Protein AF-L1P1E7-F1 (afdb_monomer)

Radius of gyration: 12.17 Å; Cα contacts (8 Å, |Δi|>4): 54; chains: 1; bounding box: 28×23×27 Å

Secondary structure (DSSP, 8-state):
-GGGS-STTS----HHHHHH---HHHHHHHHHHHHHT--S-B--SSS--BSS-HHHHHHHHHGGG-

Nearest PDB structures (foldseek):
  2ek5-assembly1_B  TM=2.926E-01  e=7.723E+00  Corynebacterium glutamicum ATCC 13032

Foldseek 3Di:
DPPQQCAPDQHAHGPVRVVVCPPLVVVVVVLVVVLVVVDQWADDPDHDTGNGPVNVVSCSRCVVSD

Mean predicted aligned error: 4.54 Å

pLDDT: mean 88.33, std 11.23, range [48.66, 98.25]

Solvent-accessible surface area (backbone atoms only — not comparable to full-atom values): 4070 Å² total; per-residue (Å²): 121,83,84,51,34,58,53,81,94,68,38,30,78,29,70,74,60,55,67,70,55,75,59,56,65,63,53,47,52,52,50,51,55,57,52,72,66,62,46,56,52,42,86,49,99,73,76,81,62,36,87,52,63,26,50,62,48,51,52,65,41,47,56,85,72,110

Sequence (66 aa):
MKLAGIADPDGKTPADWRATFSDKAAARACLAQMLAWQPEKIILAHGRCYGCDAVAELERAFRWLC

Structure (mmCIF, N/CA/C/O backbone):
data_AF-L1P1E7-F1
#
_entry.id   AF-L1P1E7-F1
#
loop_
_atom_site.group_PDB
_atom_site.id
_atom_site.type_symbol
_atom_site.label_atom_id
_atom_site.label_alt_id
_atom_site.label_comp_id
_atom_site.label_asym_id
_atom_site.label_entity_id
_atom_site.label_seq_id
_atom_site.pdbx_PDB_ins_code
_atom_site.C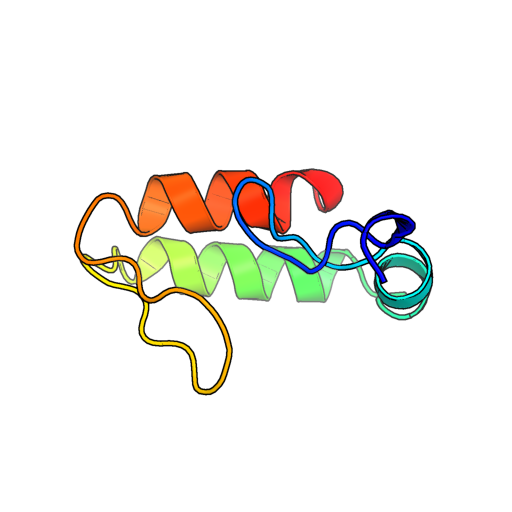artn_x
_atom_site.Cartn_y
_atom_site.Cartn_z
_atom_site.occupancy
_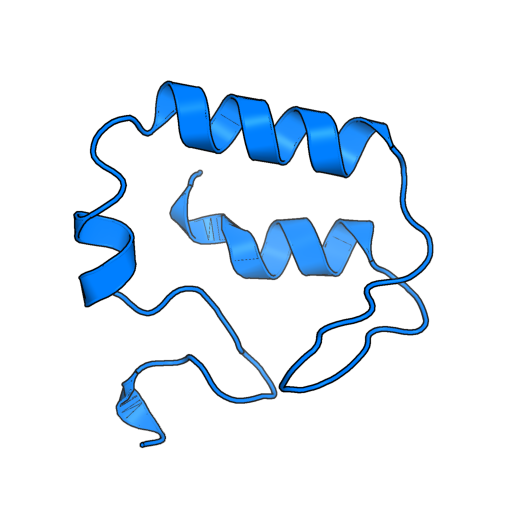atom_site.B_iso_or_equiv
_atom_site.auth_seq_id
_atom_site.auth_comp_id
_atom_site.auth_asym_id
_atom_site.auth_atom_id
_atom_site.pdbx_PDB_model_num
ATOM 1 N N . MET A 1 1 ? -7.669 -13.179 -15.552 1.00 48.66 1 MET A N 1
ATOM 2 C CA . MET A 1 1 ? -8.036 -12.168 -14.531 1.00 48.66 1 MET A CA 1
ATOM 3 C C . MET A 1 1 ? -7.777 -12.634 -13.091 1.00 48.66 1 MET A C 1
ATOM 5 O O . MET A 1 1 ? -7.174 -11.875 -12.353 1.00 48.66 1 MET A O 1
ATOM 9 N N . LYS A 1 2 ? -8.127 -13.870 -12.680 1.00 53.78 2 LYS A N 1
ATOM 10 C CA . LYS A 1 2 ? -7.856 -14.379 -11.308 1.00 53.78 2 LYS A CA 1
ATOM 11 C C . LYS A 1 2 ? -6.374 -14.637 -10.953 1.00 53.78 2 LYS A C 1
ATOM 13 O O 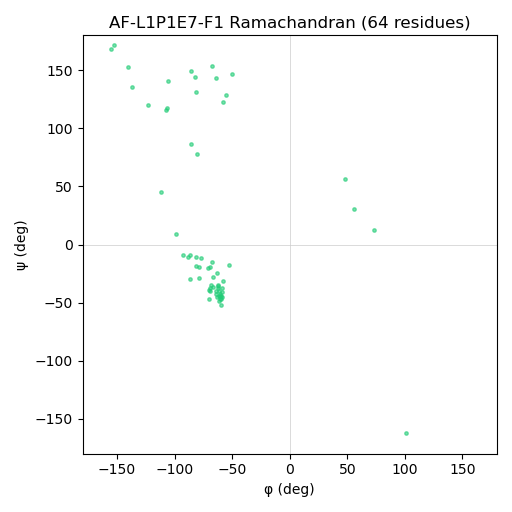. LYS A 1 2 ? -6.047 -14.689 -9.777 1.00 53.78 2 LYS A O 1
ATOM 18 N N . LEU A 1 3 ? -5.479 -14.784 -11.936 1.00 60.06 3 LEU A N 1
ATOM 19 C CA . LEU A 1 3 ? -4.080 -15.191 -11.699 1.00 60.06 3 LEU A CA 1
ATOM 20 C C . LEU A 1 3 ? -3.146 -14.078 -11.193 1.00 60.06 3 LEU A C 1
ATOM 22 O O . LEU A 1 3 ? -2.107 -14.386 -10.624 1.00 60.06 3 LEU A O 1
ATOM 26 N N . ALA A 1 4 ? -3.499 -12.800 -11.364 1.00 64.31 4 ALA A N 1
ATOM 27 C CA . ALA A 1 4 ? -2.617 -11.693 -10.978 1.00 64.31 4 ALA A CA 1
ATOM 28 C C . ALA A 1 4 ? -2.681 -11.3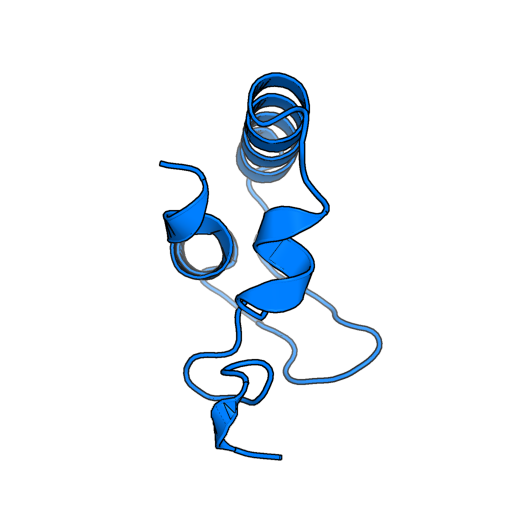46 -9.474 1.00 64.31 4 ALA A C 1
ATOM 30 O O . ALA A 1 4 ? -1.856 -10.582 -8.984 1.00 64.31 4 ALA A O 1
ATOM 31 N N . GLY A 1 5 ? -3.652 -11.892 -8.728 1.00 67.88 5 GLY A N 1
ATOM 32 C CA . GLY A 1 5 ? -3.833 -11.604 -7.298 1.00 67.88 5 GLY A CA 1
ATOM 33 C C . GLY A 1 5 ? -4.395 -10.210 -6.986 1.00 67.88 5 GLY A C 1
ATOM 34 O O . GLY A 1 5 ? -4.357 -9.789 -5.841 1.00 67.88 5 GLY A O 1
ATOM 35 N N . ILE A 1 6 ? -4.909 -9.489 -7.986 1.00 76.25 6 ILE A N 1
ATOM 36 C CA . ILE A 1 6 ? -5.446 -8.120 -7.839 1.00 76.25 6 ILE A CA 1
ATOM 37 C C . ILE A 1 6 ? -6.856 -8.131 -7.232 1.00 76.25 6 ILE A C 1
ATOM 39 O O . ILE A 1 6 ? -7.270 -7.181 -6.577 1.00 76.25 6 ILE A O 1
ATOM 43 N N . ALA A 1 7 ? -7.604 -9.208 -7.467 1.00 74.62 7 ALA A N 1
ATOM 44 C CA . ALA A 1 7 ? -8.991 -9.328 -7.047 1.00 74.62 7 ALA A CA 1
ATOM 45 C C . ALA A 1 7 ? -9.120 -9.832 -5.602 1.00 74.62 7 ALA A C 1
ATOM 47 O O . ALA A 1 7 ? -8.311 -10.634 -5.133 1.00 74.62 7 ALA A O 1
ATOM 48 N N . ASP A 1 8 ? -10.191 -9.395 -4.944 1.00 68.62 8 ASP A N 1
ATOM 49 C CA . ASP A 1 8 ? -10.695 -9.942 -3.680 1.00 68.62 8 ASP A CA 1
ATOM 50 C C . ASP A 1 8 ? -10.836 -11.485 -3.744 1.00 68.62 8 ASP A C 1
ATOM 52 O O . ASP A 1 8 ? -11.130 -12.016 -4.827 1.00 68.62 8 ASP A O 1
ATOM 56 N N . PRO A 1 9 ? -10.616 -12.234 -2.635 1.00 73.06 9 PRO A N 1
ATOM 57 C CA . PRO A 1 9 ? -10.407 -11.792 -1.241 1.00 73.06 9 PRO A CA 1
ATOM 58 C C . PRO A 1 9 ? -8.953 -11.587 -0.787 1.00 73.06 9 PRO A C 1
ATOM 60 O O . PRO A 1 9 ? -8.725 -11.040 0.286 1.00 73.06 9 PRO A O 1
ATOM 63 N N . ASP A 1 10 ? -7.954 -11.978 -1.583 1.00 76.56 10 ASP A N 1
ATOM 64 C CA . ASP A 1 10 ? -6.528 -11.736 -1.281 1.00 76.56 10 ASP A CA 1
ATOM 65 C C . ASP A 1 10 ? -5.937 -10.725 -2.270 1.00 76.56 10 ASP A C 1
ATOM 67 O O . ASP A 1 10 ? -4.842 -10.920 -2.807 1.00 76.56 10 ASP A O 1
ATOM 71 N N . GLY A 1 11 ? -6.691 -9.648 -2.515 1.00 79.75 11 GLY A N 1
ATOM 72 C CA . GLY A 1 11 ? -6.277 -8.540 -3.367 1.00 79.75 11 GLY A CA 1
ATOM 73 C C . GLY A 1 11 ? -4.948 -7.964 -2.883 1.00 79.75 11 GLY A C 1
ATOM 74 O O . GLY A 1 11 ? -4.762 -7.702 -1.696 1.00 79.75 11 GLY A O 1
ATOM 75 N N . LYS A 1 12 ? -3.983 -7.829 -3.788 1.00 82.56 12 LYS A N 1
ATOM 76 C CA . LYS A 1 12 ? -2.642 -7.312 -3.497 1.00 82.56 12 LYS A CA 1
ATOM 77 C C . LYS A 1 12 ? -2.020 -6.725 -4.757 1.00 82.56 12 LYS A C 1
ATOM 79 O O . LYS A 1 12 ? -2.487 -6.974 -5.868 1.00 82.56 12 LYS A O 1
ATOM 84 N N . THR A 1 13 ? -0.907 -6.013 -4.596 1.00 86.69 13 THR A N 1
ATOM 85 C CA . THR A 1 13 ? -0.111 -5.557 -5.740 1.00 86.69 13 THR A CA 1
ATOM 86 C C . THR A 1 13 ? 0.328 -6.772 -6.574 1.00 86.69 13 THR A C 1
ATOM 88 O O . THR A 1 13 ? 0.963 -7.684 -6.016 1.00 86.69 13 THR A O 1
ATOM 91 N N . PRO A 1 14 ? -0.008 -6.833 -7.874 1.00 86.88 14 PRO A N 1
ATOM 92 C CA . PRO A 1 14 ? 0.351 -7.958 -8.730 1.00 86.88 14 PRO A CA 1
ATOM 93 C C . PRO A 1 14 ? 1.867 -8.010 -8.955 1.00 86.88 14 PRO A C 1
ATOM 95 O O . PRO A 1 14 ? 2.572 -7.016 -8.787 1.00 86.88 14 PRO A O 1
ATOM 98 N N . ALA A 1 15 ? 2.394 -9.203 -9.234 1.00 85.19 15 ALA A 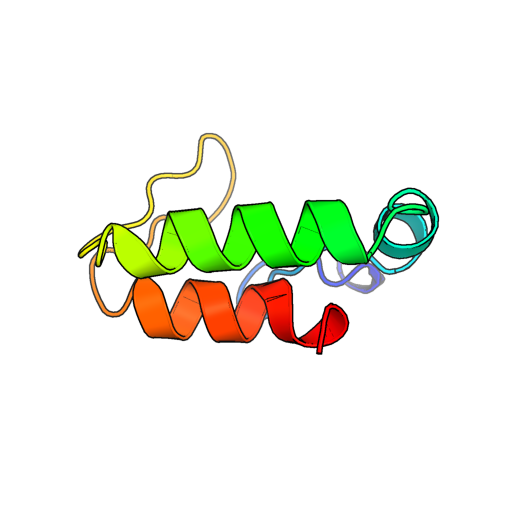N 1
ATOM 99 C CA . ALA A 1 15 ? 3.837 -9.466 -9.187 1.00 85.19 15 ALA A CA 1
ATOM 100 C C . ALA A 1 15 ? 4.651 -8.630 -10.192 1.00 85.19 15 ALA A C 1
ATOM 102 O O . ALA A 1 15 ? 5.737 -8.160 -9.858 1.00 85.19 15 ALA A O 1
ATOM 103 N N . ASP A 1 16 ? 4.106 -8.410 -11.383 1.00 85.00 16 ASP A N 1
ATOM 104 C CA . ASP A 1 16 ? 4.656 -7.529 -12.413 1.00 85.00 16 ASP A CA 1
ATOM 105 C C . ASP A 1 16 ? 4.759 -6.079 -11.923 1.00 85.00 16 ASP A C 1
ATOM 107 O O . ASP A 1 16 ? 5.809 -5.456 -12.057 1.00 85.00 16 ASP A O 1
ATOM 111 N N . TRP A 1 17 ? 3.727 -5.564 -11.250 1.00 87.31 17 TRP A N 1
ATOM 112 C CA . TRP A 1 17 ? 3.767 -4.227 -10.652 1.00 87.31 17 TRP A CA 1
ATOM 113 C C . TRP A 1 17 ? 4.763 -4.136 -9.502 1.00 87.31 17 TRP A C 1
ATOM 115 O O . TRP A 1 17 ? 5.455 -3.136 -9.364 1.00 87.31 17 TRP A O 1
ATOM 125 N N . ARG A 1 18 ? 4.921 -5.179 -8.681 1.00 90.19 18 ARG A N 1
ATOM 126 C CA . ARG A 1 18 ? 5.951 -5.159 -7.623 1.00 90.19 18 ARG A CA 1
ATOM 127 C C . ARG A 1 18 ? 7.354 -4.951 -8.185 1.00 90.19 18 ARG A C 1
ATOM 129 O O . ARG A 1 18 ? 8.189 -4.366 -7.492 1.00 90.19 18 ARG A O 1
ATOM 136 N N . ALA A 1 19 ? 7.616 -5.428 -9.402 1.00 87.19 19 ALA A N 1
ATOM 137 C CA . ALA A 1 19 ? 8.894 -5.246 -10.079 1.00 87.19 19 ALA A CA 1
ATOM 138 C C . ALA A 1 19 ? 9.125 -3.793 -10.536 1.00 87.19 19 ALA A C 1
ATOM 140 O O . ALA A 1 19 ? 10.276 -3.399 -10.698 1.00 87.19 19 ALA A O 1
ATOM 141 N N . THR A 1 20 ? 8.073 -2.973 -10.674 1.00 91.38 20 THR A N 1
ATOM 142 C CA . THR A 1 20 ? 8.204 -1.547 -11.027 1.00 91.38 20 THR A CA 1
ATOM 143 C C . THR A 1 20 ? 8.538 -0.660 -9.824 1.00 91.38 20 THR A C 1
ATOM 145 O O . THR A 1 20 ? 9.038 0.446 -10.005 1.00 91.38 20 THR A O 1
ATOM 148 N N . PHE A 1 21 ? 8.314 -1.131 -8.591 1.00 91.00 21 PHE A N 1
ATOM 149 C CA . PHE A 1 21 ? 8.781 -0.463 -7.368 1.00 91.00 21 PHE A CA 1
ATOM 150 C C . PHE A 1 21 ? 10.259 -0.794 -7.123 1.00 91.00 21 PHE A C 1
ATOM 152 O O . PHE A 1 21 ? 10.571 -1.671 -6.309 1.00 91.00 21 PHE A O 1
ATOM 159 N N . SER A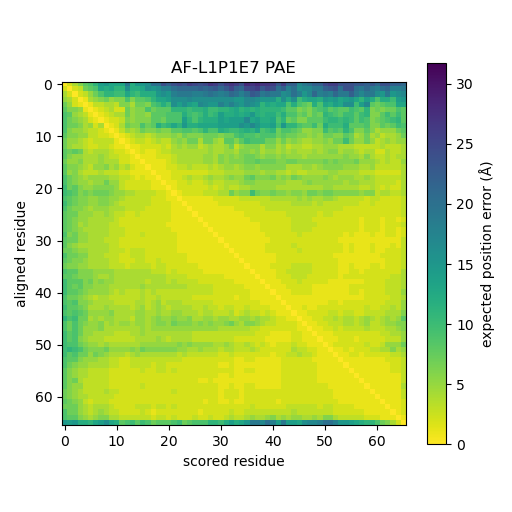 1 22 ? 11.152 -0.127 -7.858 1.00 90.94 22 SER A N 1
ATOM 160 C CA . SER A 1 22 ? 12.609 -0.290 -7.755 1.00 90.94 22 SER A CA 1
ATOM 161 C C . SER A 1 22 ? 13.172 0.274 -6.447 1.00 90.94 22 SER A C 1
ATOM 163 O O . SER A 1 22 ? 14.014 -0.367 -5.819 1.00 90.94 22 SER A O 1
ATOM 165 N N . ASP A 1 23 ? 12.657 1.415 -5.980 1.00 94.69 23 ASP A N 1
ATOM 166 C CA . ASP A 1 23 ? 12.991 1.976 -4.669 1.00 94.69 23 ASP A CA 1
ATOM 167 C C . ASP A 1 23 ? 12.106 1.371 -3.565 1.00 94.69 23 ASP A C 1
ATOM 169 O O . ASP A 1 23 ? 11.041 1.884 -3.201 1.00 94.69 23 ASP A O 1
ATOM 173 N N . LYS A 1 24 ? 12.550 0.230 -3.026 1.00 92.88 24 LYS A N 1
ATOM 174 C CA . LYS A 1 24 ? 11.865 -0.443 -1.911 1.00 92.88 24 LYS A CA 1
ATOM 175 C C . LYS A 1 24 ? 11.911 0.371 -0.618 1.00 92.88 24 LYS A C 1
ATOM 177 O O . LYS A 1 24 ? 11.006 0.223 0.199 1.00 92.88 24 LYS A O 1
ATOM 182 N N . ALA A 1 25 ? 12.931 1.207 -0.419 1.00 95.06 25 ALA A N 1
ATOM 183 C CA . ALA A 1 25 ? 13.066 2.005 0.794 1.00 95.06 25 ALA A CA 1
ATOM 184 C C . ALA A 1 25 ? 11.998 3.104 0.832 1.00 95.06 25 ALA A C 1
ATOM 186 O O . ALA A 1 25 ? 11.280 3.220 1.826 1.00 95.06 25 ALA A O 1
ATOM 187 N N . ALA A 1 26 ? 11.813 3.823 -0.279 1.00 96.31 26 ALA A N 1
ATOM 188 C CA . ALA A 1 26 ? 10.730 4.791 -0.422 1.00 96.31 26 ALA A CA 1
ATOM 189 C C . ALA A 1 26 ? 9.353 4.128 -0.261 1.00 96.31 26 ALA A C 1
ATOM 191 O O . ALA A 1 26 ? 8.512 4.627 0.486 1.00 96.31 26 ALA A O 1
ATOM 192 N N . ALA A 1 27 ? 9.135 2.958 -0.874 1.00 95.62 27 ALA A N 1
ATOM 193 C CA . ALA A 1 27 ? 7.875 2.226 -0.731 1.00 95.62 27 ALA A CA 1
ATOM 194 C C . ALA A 1 27 ? 7.581 1.825 0.730 1.00 95.62 27 ALA A C 1
ATOM 196 O O . ALA A 1 27 ? 6.453 1.986 1.199 1.00 95.62 27 ALA A O 1
ATOM 197 N N . ARG A 1 28 ? 8.593 1.351 1.473 1.00 95.88 28 ARG A N 1
ATOM 198 C CA . ARG A 1 28 ? 8.473 1.045 2.911 1.00 95.88 28 ARG A CA 1
ATOM 199 C C . ARG A 1 28 ? 8.191 2.294 3.745 1.00 95.88 28 ARG A C 1
ATOM 201 O O . ARG A 1 28 ? 7.372 2.226 4.655 1.00 95.88 28 ARG A O 1
ATOM 208 N N . ALA A 1 29 ? 8.822 3.426 3.432 1.00 97.44 29 ALA A N 1
ATOM 209 C CA . ALA A 1 29 ? 8.569 4.691 4.121 1.00 97.44 29 ALA A CA 1
ATOM 210 C C . ALA A 1 29 ? 7.124 5.176 3.911 1.00 97.44 29 ALA A C 1
ATOM 212 O O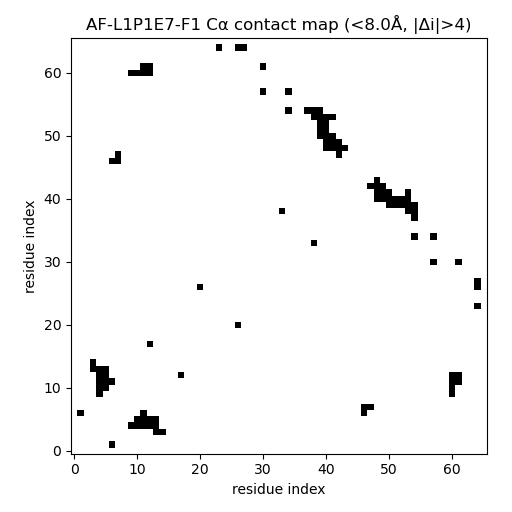 . ALA A 1 29 ? 6.463 5.573 4.870 1.00 97.44 29 ALA A O 1
ATOM 213 N N . CYS A 1 30 ? 6.595 5.068 2.687 1.00 97.06 30 CYS A N 1
ATOM 214 C CA . CYS A 1 30 ? 5.189 5.363 2.408 1.00 97.06 30 CYS A CA 1
ATOM 215 C C . CYS A 1 30 ? 4.243 4.444 3.193 1.00 97.06 30 CYS A C 1
ATOM 217 O O . CYS A 1 30 ? 3.289 4.936 3.794 1.00 97.06 30 CYS A O 1
ATOM 219 N N . LEU A 1 31 ? 4.519 3.134 3.242 1.00 96.50 31 LEU A N 1
ATOM 220 C CA . LEU A 1 31 ? 3.728 2.196 4.045 1.00 96.50 31 LEU A CA 1
ATOM 221 C C . LEU A 1 31 ? 3.759 2.567 5.535 1.00 96.50 31 LEU A C 1
ATOM 223 O O . LEU A 1 31 ? 2.708 2.638 6.164 1.00 96.50 31 LEU A O 1
ATOM 227 N N . ALA A 1 32 ? 4.941 2.850 6.089 1.00 97.44 32 ALA A N 1
ATOM 228 C CA . ALA A 1 32 ? 5.087 3.260 7.484 1.00 97.44 32 ALA A CA 1
ATOM 229 C C . ALA A 1 32 ? 4.282 4.532 7.795 1.00 97.44 32 ALA A C 1
ATOM 231 O O . ALA A 1 32 ? 3.616 4.602 8.825 1.00 97.44 32 ALA A O 1
ATOM 232 N N . GLN A 1 33 ? 4.280 5.508 6.882 1.00 98.25 33 GLN A N 1
ATOM 233 C CA . GLN A 1 33 ? 3.467 6.716 7.015 1.00 98.25 33 GLN A CA 1
ATOM 234 C C . GLN A 1 33 ? 1.965 6.397 7.018 1.00 98.25 33 GLN A C 1
ATOM 236 O O . GLN A 1 33 ? 1.236 6.915 7.860 1.00 98.25 33 GLN A O 1
ATOM 241 N N . MET A 1 34 ? 1.504 5.530 6.111 1.00 97.12 34 MET A N 1
ATOM 242 C CA . MET A 1 34 ? 0.098 5.116 6.058 1.00 97.12 34 MET A CA 1
ATOM 243 C C . MET A 1 34 ? -0.345 4.399 7.340 1.00 97.12 34 MET A C 1
ATOM 245 O O . MET A 1 34 ? -1.450 4.640 7.821 1.00 97.12 34 MET A O 1
ATOM 249 N N . LEU A 1 35 ? 0.514 3.546 7.909 1.00 97.12 35 LEU A N 1
ATOM 250 C CA . LEU A 1 35 ? 0.246 2.845 9.170 1.00 97.12 35 LEU A CA 1
ATOM 251 C C . LEU A 1 35 ? 0.247 3.802 10.370 1.00 97.12 35 LEU A C 1
ATOM 253 O O . LEU A 1 35 ? -0.593 3.670 11.257 1.00 97.12 35 LEU A O 1
ATOM 257 N N . ALA A 1 36 ? 1.135 4.801 10.382 1.00 98.06 36 ALA A N 1
ATOM 258 C CA . ALA A 1 36 ? 1.219 5.796 11.453 1.00 98.06 36 ALA A CA 1
ATOM 259 C C . ALA A 1 36 ? -0.047 6.661 11.583 1.00 98.06 36 ALA A C 1
ATOM 261 O O . ALA A 1 36 ? -0.337 7.164 12.668 1.00 98.06 36 ALA A O 1
ATOM 262 N N . TRP A 1 37 ? -0.829 6.805 10.509 1.00 97.81 37 TRP A N 1
ATOM 263 C CA . TRP A 1 37 ? -2.142 7.455 10.564 1.00 97.81 37 TRP A CA 1
ATOM 264 C C . TRP A 1 37 ? -3.179 6.669 11.370 1.00 97.81 37 TRP A C 1
ATOM 266 O O . TRP A 1 37 ? -4.206 7.242 11.716 1.00 97.81 37 TRP A O 1
ATOM 276 N N . GLN A 1 38 ? -2.923 5.388 11.660 1.00 96.88 38 GLN A N 1
ATOM 277 C CA . GLN A 1 38 ? -3.843 4.482 12.352 1.00 96.88 38 GLN A CA 1
ATOM 278 C C . GLN A 1 38 ? -5.260 4.526 11.751 1.00 96.88 38 GLN A C 1
ATOM 280 O O . GLN A 1 38 ? -6.225 4.838 12.450 1.00 96.88 38 GLN A O 1
ATOM 285 N N . PRO A 1 39 ? -5.406 4.267 10.436 1.00 97.44 39 PRO A N 1
ATOM 286 C CA . PRO A 1 39 ? -6.705 4.350 9.792 1.00 97.44 39 PRO A CA 1
ATOM 287 C C . PRO A 1 39 ? -7.666 3.307 10.368 1.00 97.44 39 PRO A C 1
ATOM 289 O O . PRO A 1 39 ? -7.290 2.166 10.626 1.00 97.44 39 PRO A O 1
ATOM 292 N N . GLU A 1 40 ? -8.937 3.684 10.488 1.00 97.19 40 GLU A N 1
ATOM 293 C CA . GLU A 1 40 ? -10.018 2.755 10.841 1.00 97.19 40 GLU A CA 1
ATOM 294 C C . GLU A 1 40 ? -10.598 2.047 9.605 1.00 97.19 40 GLU A C 1
ATOM 296 O O . GLU A 1 40 ? -11.100 0.927 9.695 1.00 97.19 40 GLU A O 1
ATOM 301 N N . LYS A 1 41 ? -10.555 2.712 8.440 1.00 96.62 41 LYS A N 1
ATOM 302 C CA . LYS A 1 41 ? -11.238 2.300 7.202 1.00 96.62 41 LYS A CA 1
ATOM 303 C C . LYS A 1 41 ? -10.368 2.553 5.976 1.00 96.62 41 LYS A C 1
ATOM 305 O O . LYS A 1 41 ? -9.583 3.498 5.954 1.00 96.62 41 LYS A O 1
ATOM 310 N N . ILE A 1 42 ? -10.572 1.760 4.925 1.00 95.69 42 ILE A N 1
ATOM 311 C CA . ILE A 1 42 ? -9.951 1.953 3.607 1.00 95.69 42 ILE A CA 1
ATOM 312 C C . ILE A 1 42 ? -11.056 2.071 2.564 1.00 95.69 42 ILE A C 1
ATOM 314 O O . ILE A 1 42 ? -11.836 1.137 2.363 1.00 95.69 42 ILE A O 1
ATOM 318 N N . ILE A 1 43 ? -11.099 3.208 1.873 1.00 94.44 43 ILE A N 1
ATOM 319 C CA . ILE A 1 43 ? -12.026 3.454 0.769 1.00 94.44 43 ILE A CA 1
ATOM 320 C C . ILE A 1 43 ? -11.229 3.414 -0.531 1.00 94.44 43 ILE A C 1
ATOM 322 O O . ILE A 1 43 ? -10.322 4.219 -0.733 1.00 94.44 43 ILE A O 1
ATOM 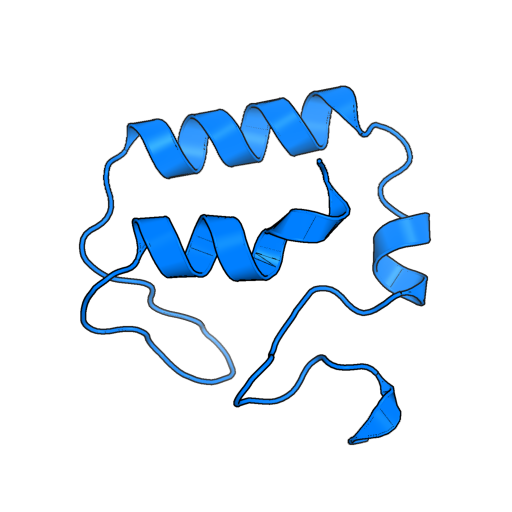326 N N . LEU A 1 44 ? -11.552 2.460 -1.401 1.00 90.44 44 LEU A N 1
ATOM 327 C CA . LEU A 1 44 ? -10.900 2.294 -2.697 1.00 90.44 44 LEU A CA 1
ATOM 328 C C . LEU A 1 44 ? -11.836 2.767 -3.807 1.00 90.44 44 LEU A C 1
ATOM 330 O O . LEU A 1 44 ? -13.031 2.485 -3.772 1.00 90.44 44 LEU A O 1
ATOM 334 N N . ALA A 1 45 ? -11.285 3.433 -4.824 1.00 90.88 45 ALA A N 1
ATOM 335 C CA . ALA A 1 45 ? -12.049 3.814 -6.015 1.00 90.88 45 ALA A CA 1
ATOM 336 C C . ALA A 1 45 ? -12.586 2.585 -6.769 1.00 90.88 45 ALA A C 1
ATOM 338 O O . ALA A 1 45 ? -13.685 2.609 -7.322 1.00 90.88 45 ALA A O 1
ATOM 339 N N . HIS A 1 46 ? -11.812 1.496 -6.766 1.00 85.38 46 HIS A N 1
ATOM 340 C CA . HIS A 1 46 ? -12.168 0.230 -7.390 1.00 85.38 46 HIS A CA 1
ATOM 341 C C . HIS A 1 46 ? -11.798 -0.934 -6.470 1.00 85.38 46 HIS A C 1
ATOM 343 O O . HIS A 1 46 ? -10.699 -0.970 -5.919 1.00 85.38 46 HIS A O 1
ATOM 349 N N . GLY A 1 47 ? -12.705 -1.903 -6.342 1.00 83.00 47 GLY A N 1
ATOM 350 C CA . GLY A 1 47 ? -12.540 -3.060 -5.465 1.00 83.00 47 GLY A CA 1
ATOM 351 C C . GLY A 1 47 ? -13.311 -2.928 -4.153 1.00 83.00 47 GLY A C 1
ATOM 352 O O . GLY A 1 47 ? -14.263 -2.155 -4.042 1.00 83.00 47 GLY A O 1
ATOM 353 N N . ARG A 1 48 ? -12.930 -3.738 -3.165 1.00 86.38 48 ARG A N 1
ATOM 354 C CA . ARG A 1 48 ? -13.615 -3.809 -1.874 1.00 86.38 48 ARG A CA 1
ATOM 355 C C . ARG A 1 48 ? -13.160 -2.681 -0.950 1.00 86.38 48 ARG A C 1
ATOM 357 O O . ARG A 1 48 ? -11.966 -2.480 -0.765 1.00 86.38 48 ARG A O 1
ATOM 364 N N . CYS A 1 49 ? -14.112 -1.981 -0.341 1.00 91.75 49 CYS A N 1
ATOM 365 C CA . CYS A 1 49 ? -13.826 -1.084 0.777 1.00 91.75 49 CYS A CA 1
ATOM 366 C C . CYS A 1 49 ? -13.743 -1.882 2.084 1.00 91.75 49 CYS A C 1
ATOM 368 O O . CYS A 1 49 ? -14.516 -2.821 2.290 1.00 91.75 49 CYS A O 1
ATOM 370 N N . TYR A 1 50 ? -12.847 -1.473 2.979 1.00 92.69 50 TYR A N 1
ATOM 371 C CA . TYR A 1 50 ? -12.649 -2.094 4.287 1.00 92.69 50 TYR A CA 1
ATOM 372 C C . TYR A 1 50 ? -13.209 -1.173 5.370 1.00 92.69 50 TYR A C 1
ATOM 374 O O . TYR A 1 50 ? -12.752 -0.042 5.533 1.00 92.69 50 TYR A O 1
ATOM 382 N N . GLY A 1 51 ? -14.249 -1.641 6.064 1.00 95.00 51 GLY A N 1
ATOM 383 C CA . GLY A 1 51 ? -14.970 -0.870 7.083 1.00 95.00 51 GLY A CA 1
ATOM 384 C C . GLY A 1 51 ? -14.396 -0.976 8.501 1.00 95.00 51 GLY A C 1
ATOM 385 O O . GLY A 1 51 ? -14.826 -0.217 9.366 1.00 95.00 51 GLY A O 1
ATOM 386 N N . CYS A 1 52 ? -13.466 -1.905 8.722 1.00 93.88 52 CYS A N 1
ATOM 387 C CA . CYS A 1 52 ? -12.717 -2.132 9.957 1.00 93.88 52 CYS A CA 1
ATOM 388 C C . CYS A 1 52 ? -11.350 -2.757 9.619 1.00 93.88 52 CYS A C 1
ATOM 390 O O . CYS A 1 52 ? -11.112 -3.120 8.463 1.00 93.88 52 CYS A O 1
ATOM 392 N N . ASP A 1 53 ? -10.469 -2.874 10.617 1.00 94.38 53 ASP A N 1
ATOM 393 C CA . ASP A 1 53 ? -9.163 -3.553 10.531 1.00 94.38 53 ASP A CA 1
ATOM 394 C C . ASP A 1 53 ? -8.228 -3.030 9.427 1.00 94.38 53 ASP A C 1
ATOM 396 O O . ASP A 1 53 ? -7.399 -3.761 8.883 1.00 94.38 53 ASP A O 1
ATOM 400 N N . ALA A 1 54 ? -8.333 -1.740 9.096 1.00 95.81 54 ALA A N 1
ATOM 401 C CA . ALA A 1 54 ? -7.580 -1.139 7.999 1.00 95.81 54 ALA A CA 1
ATOM 402 C C . ALA A 1 54 ? -6.055 -1.271 8.158 1.00 95.81 54 ALA A C 1
ATOM 404 O O . ALA A 1 54 ? -5.365 -1.520 7.174 1.00 95.81 54 ALA A O 1
ATOM 405 N N . VAL A 1 55 ? -5.521 -1.164 9.378 1.00 96.88 55 VAL A N 1
ATOM 406 C CA . VAL A 1 55 ? -4.086 -1.378 9.645 1.00 96.88 55 VAL A CA 1
ATOM 407 C C . VAL A 1 55 ? -3.658 -2.797 9.254 1.00 96.88 55 VAL A C 1
ATOM 409 O O . VAL A 1 55 ? -2.740 -2.954 8.451 1.00 96.88 55 VAL A O 1
ATOM 412 N N . ALA A 1 56 ? -4.366 -3.820 9.741 1.00 95.62 56 ALA A N 1
ATOM 413 C CA . ALA A 1 56 ? -4.057 -5.219 9.439 1.00 95.62 56 ALA A CA 1
ATOM 414 C C . ALA A 1 56 ? -4.184 -5.522 7.936 1.00 95.62 56 ALA A C 1
ATO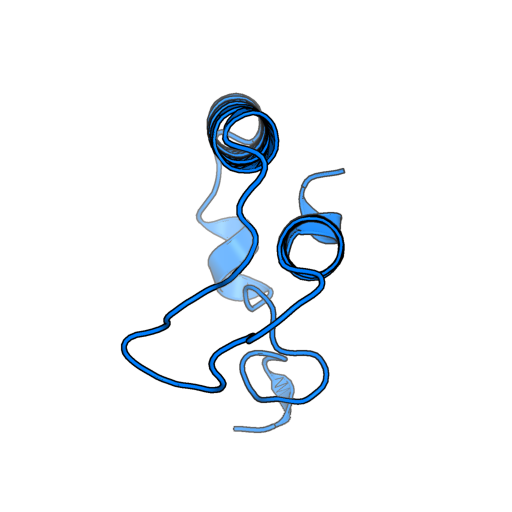M 416 O O . ALA A 1 56 ? -3.401 -6.281 7.362 1.00 95.62 56 ALA A O 1
ATOM 417 N N . GLU A 1 57 ? -5.155 -4.896 7.273 1.00 94.94 57 GLU A N 1
ATOM 418 C CA . GLU A 1 57 ? -5.348 -5.038 5.836 1.00 94.94 57 GLU A CA 1
ATOM 419 C C . GLU A 1 57 ? -4.217 -4.382 5.025 1.00 94.94 57 GLU A C 1
ATOM 421 O O . GLU A 1 57 ? -3.731 -4.976 4.058 1.00 94.94 57 GLU A O 1
ATOM 426 N N . LEU A 1 58 ? -3.733 -3.205 5.439 1.00 95.25 58 LEU A N 1
ATOM 427 C CA . LEU A 1 58 ? -2.550 -2.582 4.841 1.00 95.25 58 LEU A CA 1
ATOM 428 C C . LEU A 1 58 ? -1.317 -3.481 5.000 1.00 95.25 58 LEU A C 1
ATOM 430 O O . LEU A 1 58 ? -0.622 -3.746 4.018 1.00 95.25 58 LEU A O 1
ATOM 434 N N . GLU A 1 59 ? -1.073 -4.022 6.192 1.00 95.06 59 GLU A N 1
ATOM 435 C CA . GLU A 1 59 ? 0.031 -4.960 6.428 1.00 95.06 59 GLU A CA 1
ATOM 436 C C . GLU A 1 59 ? -0.081 -6.209 5.535 1.00 95.06 59 GLU A C 1
ATOM 438 O O . GLU A 1 59 ? 0.889 -6.602 4.877 1.00 95.06 59 GLU A O 1
ATOM 443 N N . ARG A 1 60 ? -1.280 -6.800 5.416 1.00 93.56 60 ARG A N 1
ATOM 444 C CA . ARG A 1 60 ? -1.537 -7.964 4.550 1.00 93.56 60 ARG A CA 1
ATOM 445 C C . ARG A 1 60 ? -1.269 -7.663 3.077 1.00 93.56 60 ARG A C 1
ATOM 447 O O . ARG A 1 60 ? -0.627 -8.475 2.394 1.00 93.56 60 ARG A O 1
ATOM 454 N N . ALA A 1 61 ? -1.805 -6.554 2.566 1.00 92.62 61 ALA A N 1
ATOM 455 C CA . ALA A 1 61 ? -1.727 -6.181 1.155 1.00 92.62 61 ALA A CA 1
ATOM 456 C C . ALA A 1 61 ? -0.291 -5.825 0.737 1.00 92.62 61 ALA A C 1
ATOM 458 O O . ALA A 1 61 ? 0.135 -6.157 -0.376 1.00 92.62 61 ALA A O 1
ATOM 459 N N . PHE A 1 62 ? 0.473 -5.218 1.651 1.00 93.75 62 PHE A N 1
ATOM 460 C CA . PHE A 1 62 ? 1.853 -4.791 1.432 1.00 93.75 62 PHE A CA 1
ATOM 461 C C . PHE A 1 62 ? 2.919 -5.752 1.982 1.00 93.75 62 PHE A C 1
ATOM 463 O O . PHE A 1 62 ? 4.101 -5.443 1.876 1.00 93.75 62 PHE A O 1
ATOM 470 N N . ARG A 1 63 ? 2.566 -6.960 2.449 1.00 92.06 63 ARG A N 1
ATOM 471 C CA . ARG A 1 63 ? 3.515 -7.983 2.963 1.00 92.06 63 ARG A CA 1
ATOM 472 C C . ARG A 1 63 ? 4.680 -8.352 2.037 1.00 92.06 63 ARG A C 1
ATOM 474 O O . ARG A 1 63 ? 5.650 -8.969 2.450 1.00 92.06 63 ARG A O 1
ATOM 481 N N . TRP A 1 64 ? 4.571 -8.026 0.753 1.00 90.19 64 TRP A N 1
ATOM 482 C CA . TRP A 1 64 ? 5.637 -8.224 -0.228 1.00 90.19 64 TRP A CA 1
ATOM 483 C C . TRP A 1 64 ? 6.753 -7.171 -0.135 1.00 90.19 64 TRP A C 1
ATOM 485 O O . TRP A 1 64 ? 7.777 -7.329 -0.796 1.00 90.19 64 TRP A O 1
ATOM 495 N N . LEU A 1 65 ? 6.540 -6.095 0.629 1.00 90.69 65 LEU A N 1
ATOM 496 C CA . LEU A 1 65 ? 7.538 -5.077 0.942 1.00 90.69 65 LEU A CA 1
ATOM 497 C C . LEU A 1 65 ? 8.394 -5.434 2.161 1.00 90.69 65 LEU A C 1
ATOM 499 O O . LEU A 1 65 ? 9.364 -4.712 2.384 1.00 90.69 65 LEU A O 1
ATOM 503 N N . CYS A 1 66 ? 8.063 -6.488 2.921 1.00 66.44 66 CYS A N 1
ATOM 504 C CA . CYS A 1 66 ? 8.862 -6.978 4.051 1.00 66.44 66 CYS A CA 1
ATOM 505 C C . CYS A 1 66 ? 10.302 -7.321 3.646 1.00 66.44 66 CYS A C 1
ATOM 507 O O . CYS A 1 66 ? 10.527 -7.737 2.490 1.00 66.44 66 CYS A O 1
#